Protein AF-U6L4R2-F1 (afdb_monomer)

Sequence (72 aa):
TLREYQSAREESACGACPQGSFCEGPGQQRISGDCLEGFYCPEGSTDKAQQLCPAGSSCPAAAAEPIECEPG

Radius of gyration: 15.86 Å; Cα contacts (8 Å, |Δi|>4): 172; chains: 1; bounding box: 48×28×35 Å

Structure (mmCIF, N/CA/C/O backbone):
data_AF-U6L4R2-F1
#
_entry.id   AF-U6L4R2-F1
#
loop_
_atom_site.group_PDB
_atom_site.id
_atom_site.type_symbol
_atom_site.label_atom_id
_atom_site.label_alt_id
_atom_site.label_comp_id
_atom_site.label_asym_id
_atom_site.label_entity_id
_atom_site.label_seq_id
_atom_site.pdbx_PDB_ins_code
_atom_site.Cartn_x
_atom_site.Cartn_y
_atom_site.Cartn_z
_atom_site.occupancy
_atom_site.B_iso_or_equiv
_atom_site.auth_seq_id
_atom_site.auth_comp_id
_atom_site.auth_asym_id
_atom_site.auth_atom_id
_atom_site.pdbx_PDB_model_num
ATOM 1 N N . THR A 1 1 ? 37.566 16.053 -6.330 1.00 57.62 1 THR A N 1
ATOM 2 C CA . THR A 1 1 ? 36.524 15.652 -5.360 1.00 57.62 1 THR A CA 1
ATOM 3 C C . THR A 1 1 ? 35.359 16.606 -5.512 1.00 57.62 1 THR A C 1
ATOM 5 O O . THR A 1 1 ? 35.614 17.791 -5.646 1.00 57.62 1 THR A O 1
ATOM 8 N N . LEU A 1 2 ? 34.125 16.085 -5.520 1.00 67.94 2 LEU A N 1
ATOM 9 C CA . LEU A 1 2 ? 32.853 16.826 -5.616 1.00 67.94 2 LEU A CA 1
ATOM 10 C C . LEU A 1 2 ? 32.436 17.261 -7.036 1.00 67.94 2 LEU A C 1
ATOM 12 O O . LEU A 1 2 ? 32.554 18.414 -7.434 1.00 67.94 2 LEU A O 1
ATOM 16 N N . ARG A 1 3 ? 31.880 16.310 -7.794 1.00 60.62 3 ARG A N 1
ATOM 17 C CA . ARG A 1 3 ? 30.739 16.608 -8.666 1.00 60.62 3 ARG A CA 1
ATOM 18 C C . ARG A 1 3 ? 29.547 15.839 -8.127 1.00 60.62 3 ARG A C 1
ATOM 20 O O . ARG A 1 3 ? 29.388 14.648 -8.376 1.00 60.62 3 ARG A O 1
ATOM 27 N N . GLU A 1 4 ? 28.779 16.563 -7.332 1.00 74.19 4 GLU A N 1
ATOM 28 C CA . GLU A 1 4 ? 27.382 16.316 -7.018 1.00 74.19 4 GLU A CA 1
ATOM 29 C C . GLU A 1 4 ? 26.615 16.189 -8.340 1.00 74.19 4 GLU A C 1
ATOM 31 O O . GLU A 1 4 ? 26.268 17.178 -8.982 1.00 74.19 4 GLU A O 1
ATOM 36 N N . TYR A 1 5 ? 26.456 14.958 -8.822 1.00 58.94 5 TYR A N 1
ATOM 37 C CA . TYR A 1 5 ? 25.715 14.686 -10.045 1.00 58.94 5 TYR A CA 1
ATOM 38 C C . TYR A 1 5 ? 24.916 13.398 -9.876 1.00 58.94 5 TYR A C 1
ATOM 40 O O . TYR A 1 5 ? 25.426 12.285 -10.057 1.00 58.94 5 TYR A O 1
ATOM 48 N N . GLN A 1 6 ? 23.652 13.648 -9.538 1.00 60.00 6 GLN A N 1
ATOM 49 C CA . GLN A 1 6 ? 22.506 12.750 -9.570 1.00 60.00 6 GLN A CA 1
ATOM 50 C C . GLN A 1 6 ? 22.483 11.738 -8.425 1.00 60.00 6 GLN A C 1
ATOM 52 O O . GLN A 1 6 ? 22.958 10.609 -8.525 1.00 60.00 6 GLN A O 1
ATOM 57 N N . SER A 1 7 ? 21.950 12.230 -7.304 1.00 59.44 7 SER A N 1
ATOM 58 C CA . SER A 1 7 ? 20.925 11.570 -6.494 1.00 59.44 7 SER A CA 1
ATOM 59 C C . SER A 1 7 ? 20.546 10.187 -7.031 1.00 59.44 7 SER A C 1
ATOM 61 O O . SER A 1 7 ? 19.904 10.107 -8.068 1.00 59.44 7 SER A O 1
ATOM 63 N N . ALA A 1 8 ? 20.997 9.138 -6.338 1.00 57.50 8 ALA A N 1
ATOM 64 C CA . ALA A 1 8 ? 20.577 7.745 -6.501 1.00 57.50 8 ALA A CA 1
ATOM 65 C C . ALA A 1 8 ? 20.375 7.296 -7.958 1.00 57.50 8 ALA A C 1
ATOM 67 O O . ALA A 1 8 ? 19.261 7.192 -8.454 1.00 57.50 8 ALA A O 1
ATOM 68 N N . ARG A 1 9 ? 21.484 6.989 -8.634 1.00 48.81 9 ARG A N 1
ATOM 69 C CA . ARG A 1 9 ? 21.465 6.253 -9.898 1.00 48.81 9 ARG A CA 1
ATOM 70 C C . ARG A 1 9 ? 20.712 4.951 -9.674 1.00 48.81 9 ARG A C 1
ATOM 72 O O . ARG A 1 9 ? 21.178 4.085 -8.936 1.00 48.81 9 ARG A O 1
ATOM 79 N N . GLU A 1 10 ? 19.565 4.882 -10.323 1.00 56.72 10 GLU A N 1
ATOM 80 C CA . GLU A 1 10 ? 18.599 3.798 -10.481 1.00 56.72 10 GLU A CA 1
ATOM 81 C C . GLU A 1 10 ? 19.212 2.539 -11.144 1.00 56.72 10 GLU A C 1
ATOM 83 O O . GLU A 1 10 ? 18.576 1.850 -11.929 1.00 56.72 10 GLU A O 1
ATOM 88 N N . GLU A 1 11 ? 20.480 2.229 -10.864 1.00 57.94 11 GLU A N 1
ATOM 89 C CA . GLU A 1 11 ? 21.321 1.296 -11.626 1.00 57.94 11 GLU A CA 1
ATOM 90 C C . GLU A 1 11 ? 21.560 0.003 -10.833 1.00 57.94 11 GLU A C 1
ATOM 92 O O . GLU A 1 11 ? 22.678 -0.448 -10.580 1.00 57.94 11 GLU A O 1
ATOM 97 N N . SER A 1 12 ? 20.434 -0.534 -10.380 1.00 56.06 12 SER A N 1
ATOM 98 C CA . SER A 1 12 ? 20.063 -1.917 -10.061 1.00 56.06 12 SER A CA 1
ATOM 99 C C . SER A 1 12 ? 18.852 -1.748 -9.157 1.00 56.06 12 SER A C 1
ATOM 101 O O . SER A 1 12 ? 18.958 -1.208 -8.064 1.00 56.06 12 SER A O 1
ATOM 103 N N . ALA A 1 13 ? 17.666 -2.134 -9.584 1.00 44.47 13 ALA A N 1
ATOM 104 C CA . ALA A 1 13 ? 17.157 -3.439 -9.207 1.00 44.47 13 ALA A CA 1
ATOM 105 C C . ALA A 1 13 ? 15.777 -3.591 -9.844 1.00 44.47 13 ALA A C 1
ATOM 107 O O . ALA A 1 13 ? 15.182 -2.607 -10.265 1.00 44.47 13 ALA A O 1
ATOM 108 N N . CYS A 1 14 ? 15.238 -4.801 -9.876 1.00 55.34 14 CYS A N 1
ATOM 109 C CA . CYS A 1 14 ? 13.794 -5.029 -9.886 1.00 55.34 14 CYS A CA 1
ATOM 110 C C . CYS A 1 14 ? 13.091 -3.983 -8.985 1.00 55.34 14 CYS A C 1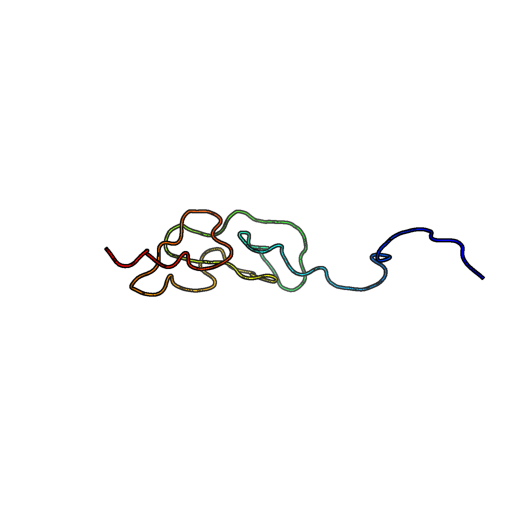
ATOM 112 O O . CYS A 1 14 ? 13.098 -4.139 -7.768 1.00 55.34 14 CYS A O 1
ATOM 114 N N . GLY A 1 15 ? 12.608 -2.865 -9.535 1.00 61.09 15 GLY A N 1
ATOM 115 C CA . GLY A 1 15 ? 12.027 -1.798 -8.714 1.00 61.09 15 GLY A CA 1
ATOM 116 C C . GLY A 1 15 ? 10.775 -2.359 -8.072 1.00 61.09 15 GLY A C 1
ATOM 117 O O . GLY A 1 15 ? 9.903 -2.862 -8.782 1.00 61.09 15 GLY A O 1
ATOM 118 N N . ALA A 1 16 ? 10.732 -2.373 -6.746 1.00 72.62 16 ALA A N 1
ATOM 119 C CA . ALA A 1 16 ? 9.573 -2.877 -6.043 1.00 72.62 16 ALA A CA 1
ATOM 120 C C . ALA A 1 16 ? 8.350 -2.024 -6.420 1.00 72.62 16 ALA A C 1
ATOM 122 O O . ALA A 1 16 ? 8.469 -0.824 -6.677 1.00 72.62 16 ALA A O 1
ATOM 123 N N . CYS A 1 17 ? 7.182 -2.662 -6.526 1.00 85.06 17 CYS A N 1
ATOM 124 C CA . CYS A 1 17 ? 5.942 -1.956 -6.829 1.00 85.06 17 CYS A CA 1
ATOM 125 C C . CYS A 1 17 ? 5.729 -0.831 -5.804 1.00 85.06 17 CYS A C 1
ATOM 127 O O . CYS A 1 17 ? 5.898 -1.100 -4.613 1.00 85.06 17 CYS A O 1
ATOM 129 N N . PRO A 1 18 ? 5.389 0.404 -6.208 1.00 86.31 18 PRO A N 1
ATOM 130 C CA . PRO A 1 18 ? 5.228 1.485 -5.247 1.00 86.31 18 PRO A CA 1
ATOM 131 C C . PRO 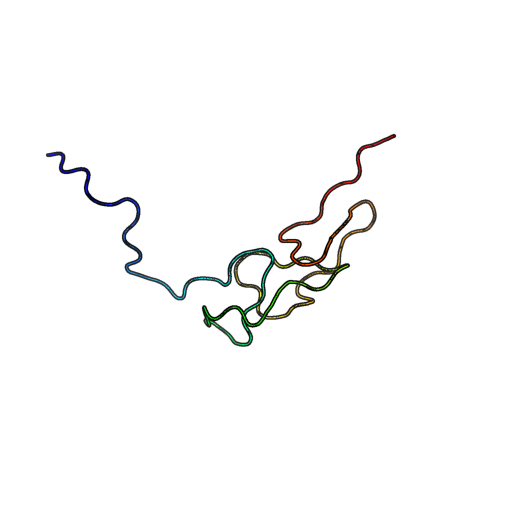A 1 18 ? 4.138 1.151 -4.227 1.00 86.31 18 PRO A C 1
ATOM 133 O O . PRO A 1 18 ? 3.119 0.541 -4.556 1.00 86.31 18 PRO A O 1
ATOM 136 N N . GLN A 1 19 ? 4.361 1.569 -2.984 1.00 89.88 19 GLN A N 1
ATOM 137 C CA . GLN A 1 19 ? 3.380 1.419 -1.915 1.00 89.88 19 GLN A CA 1
ATOM 138 C C . GLN A 1 19 ? 2.052 2.109 -2.277 1.00 89.88 19 GLN A C 1
ATOM 140 O O . GLN A 1 19 ? 2.037 3.156 -2.923 1.00 89.88 19 GLN A O 1
ATOM 145 N N . GLY A 1 20 ? 0.935 1.528 -1.847 1.00 91.50 20 GLY A N 1
ATOM 146 C CA . GLY A 1 20 ? -0.420 1.963 -2.202 1.00 91.50 20 GLY A CA 1
ATOM 147 C C . GLY A 1 20 ? -0.924 1.391 -3.529 1.00 91.50 20 GLY A C 1
ATOM 148 O O . GLY A 1 20 ? -2.112 1.479 -3.826 1.00 91.50 20 GLY A O 1
ATOM 149 N N . SER A 1 21 ? -0.068 0.720 -4.294 1.00 91.56 21 SER A N 1
ATOM 150 C CA . SER A 1 21 ? -0.426 0.084 -5.559 1.00 91.56 21 SER A CA 1
ATOM 151 C C . SER A 1 21 ? 0.070 -1.361 -5.604 1.00 91.56 21 SER A C 1
ATOM 153 O O . SER A 1 21 ? 0.873 -1.791 -4.777 1.00 91.56 21 SER A O 1
ATO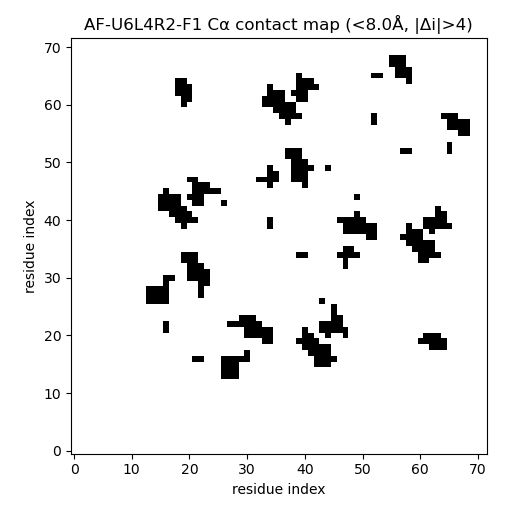M 155 N N . PHE A 1 22 ? -0.417 -2.125 -6.579 1.00 90.94 22 PHE A N 1
ATOM 156 C CA . PHE A 1 22 ? 0.031 -3.494 -6.827 1.00 90.94 22 PHE A CA 1
ATOM 157 C C . PHE A 1 22 ? 0.456 -3.679 -8.282 1.00 90.94 22 PHE A C 1
ATOM 159 O O . PHE A 1 22 ? -0.059 -3.025 -9.193 1.00 90.94 22 PHE A O 1
ATOM 166 N N . CYS A 1 23 ? 1.400 -4.589 -8.496 1.00 90.19 23 CYS A N 1
ATOM 167 C CA . CYS A 1 23 ? 1.949 -4.910 -9.804 1.00 90.19 23 CYS A CA 1
ATOM 168 C C . CYS A 1 23 ? 1.726 -6.407 -10.045 1.00 90.19 23 CYS A C 1
ATOM 170 O O . CYS A 1 23 ? 2.311 -7.231 -9.342 1.00 90.19 23 CYS A O 1
ATOM 172 N N . GLU A 1 24 ? 0.861 -6.782 -10.997 1.00 81.62 24 GLU A N 1
ATOM 173 C CA . GLU A 1 24 ? 0.496 -8.189 -11.228 1.00 81.62 24 GLU A CA 1
ATOM 174 C C . GLU A 1 24 ? 1.657 -8.970 -11.836 1.00 81.62 24 GLU A C 1
ATOM 176 O O . GLU A 1 24 ? 1.792 -9.110 -13.051 1.00 81.62 24 GLU A O 1
ATOM 181 N N . GLY A 1 25 ? 2.490 -9.510 -10.954 1.00 70.31 25 GLY A N 1
ATOM 182 C CA . GLY A 1 25 ? 3.514 -10.500 -11.231 1.00 70.31 25 GLY A CA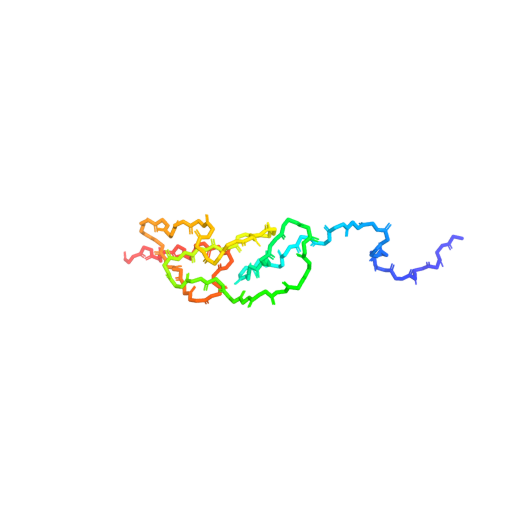 1
ATOM 183 C C . GLY A 1 25 ? 4.853 -10.162 -10.570 1.00 70.31 25 GLY A C 1
ATOM 184 O O . GLY A 1 25 ? 5.193 -8.994 -10.373 1.00 70.31 25 GLY A O 1
ATOM 185 N N . PRO A 1 26 ? 5.637 -11.189 -10.217 1.00 63.19 26 PRO A N 1
ATOM 186 C CA . PRO A 1 26 ? 6.863 -11.019 -9.450 1.00 63.19 26 PRO A CA 1
ATOM 187 C C . PRO A 1 26 ? 7.879 -10.175 -10.226 1.00 63.19 26 PRO A C 1
ATOM 189 O O . PRO A 1 26 ? 8.233 -10.501 -11.358 1.00 63.19 26 PRO A O 1
ATOM 192 N N . GLY A 1 27 ? 8.352 -9.092 -9.609 1.00 62.12 27 GLY A N 1
ATOM 193 C CA . GLY A 1 27 ? 9.369 -8.219 -10.200 1.00 62.12 27 GLY A CA 1
ATOM 194 C C . GLY A 1 27 ? 8.873 -7.304 -11.322 1.00 62.12 27 GLY A C 1
ATOM 195 O O . GLY A 1 27 ? 9.688 -6.735 -12.048 1.00 62.12 27 GLY A O 1
ATOM 196 N N . GLN A 1 28 ? 7.557 -7.15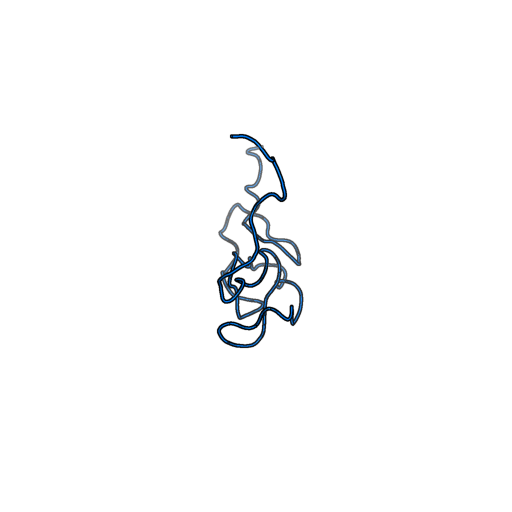4 -11.495 1.00 65.62 28 GLN A N 1
ATOM 197 C CA . GLN A 1 28 ? 7.017 -6.151 -12.406 1.00 65.62 28 GLN A CA 1
ATOM 198 C C . GLN A 1 28 ? 6.926 -4.781 -11.739 1.00 65.62 28 GLN A C 1
ATOM 200 O O . GLN A 1 28 ? 6.473 -4.646 -10.610 1.00 65.62 28 GLN A O 1
ATOM 205 N N . GLN A 1 29 ? 7.319 -3.762 -12.501 1.00 69.38 29 GLN A N 1
ATOM 206 C CA . GLN A 1 29 ? 7.199 -2.345 -12.140 1.00 69.38 29 GLN A CA 1
ATOM 207 C C . GLN A 1 29 ? 5.921 -1.702 -12.679 1.00 69.38 29 GLN A C 1
ATOM 209 O O . GLN A 1 29 ? 5.608 -0.554 -12.369 1.00 69.38 29 GLN A O 1
ATOM 214 N N . ARG A 1 30 ? 5.201 -2.404 -13.559 1.00 80.25 30 ARG A N 1
ATOM 215 C CA . ARG A 1 30 ? 3.959 -1.882 -14.109 1.00 80.25 30 ARG A CA 1
ATOM 216 C C . ARG A 1 30 ? 2.899 -1.986 -13.024 1.00 80.25 30 ARG A C 1
ATOM 218 O O . ARG A 1 30 ? 2.443 -3.087 -12.732 1.00 80.25 30 ARG A O 1
ATOM 225 N N . ILE A 1 31 ? 2.510 -0.835 -12.486 1.00 86.19 31 ILE A N 1
ATOM 226 C CA . ILE A 1 31 ? 1.331 -0.711 -11.636 1.00 86.19 31 ILE A CA 1
ATOM 227 C C . ILE A 1 31 ? 0.143 -1.283 -12.412 1.00 86.19 31 ILE A C 1
ATOM 229 O O . ILE A 1 31 ? -0.230 -0.764 -13.467 1.00 86.19 31 ILE A O 1
ATOM 233 N N . SER A 1 32 ? -0.404 -2.380 -11.904 1.00 90.19 32 SER A N 1
ATOM 234 C CA . SER A 1 32 ? -1.637 -2.981 -12.405 1.00 90.19 32 SER A CA 1
ATOM 235 C C . SER A 1 32 ? -2.850 -2.202 -11.925 1.00 90.19 32 SER A C 1
ATOM 237 O O . SER A 1 32 ? -3.828 -2.057 -12.656 1.00 90.19 32 SER A O 1
ATOM 239 N N . GLY A 1 33 ? -2.770 -1.664 -10.710 1.00 91.12 33 GLY A N 1
ATOM 240 C CA . GLY A 1 33 ? -3.780 -0.780 -10.165 1.00 91.12 33 GLY A CA 1
ATOM 241 C C . GLY A 1 33 ? -3.508 -0.408 -8.717 1.00 91.12 33 GLY A C 1
ATOM 242 O O . GLY A 1 33 ? -2.455 -0.713 -8.151 1.00 91.12 33 GLY A O 1
ATOM 243 N N . ASP A 1 34 ? -4.496 0.247 -8.128 1.00 92.94 34 ASP A N 1
ATOM 244 C CA . ASP A 1 34 ? -4.468 0.684 -6.739 1.00 92.94 34 ASP A CA 1
ATOM 245 C C . ASP A 1 34 ? -4.829 -0.442 -5.772 1.00 92.94 34 ASP A C 1
ATOM 247 O O . ASP A 1 34 ? -5.549 -1.389 -6.115 1.00 92.94 34 ASP A O 1
ATOM 251 N N . CYS A 1 35 ? -4.348 -0.310 -4.536 1.00 93.31 35 CYS A N 1
ATOM 252 C CA . CYS A 1 35 ? -4.755 -1.194 -3.457 1.00 93.31 35 CYS A CA 1
ATOM 253 C C . CYS A 1 35 ? -6.266 -1.113 -3.210 1.00 93.31 35 CYS A C 1
ATOM 255 O O . CYS A 1 35 ? -6.875 -0.040 -3.298 1.00 93.31 35 CYS A O 1
ATOM 257 N N . LEU A 1 36 ? -6.866 -2.253 -2.876 1.00 94.94 36 LEU A N 1
ATOM 258 C CA . LEU A 1 36 ? -8.288 -2.359 -2.592 1.00 94.94 36 LEU A CA 1
ATOM 259 C C . LEU A 1 36 ? -8.615 -1.706 -1.243 1.00 94.94 36 LEU A C 1
ATOM 261 O O . LEU A 1 36 ? -7.901 -1.900 -0.265 1.00 94.94 36 LEU A O 1
ATOM 265 N N . GLU A 1 37 ? -9.731 -0.982 -1.172 1.00 94.38 37 GLU A N 1
ATOM 266 C CA . GLU A 1 37 ? -10.247 -0.461 0.098 1.00 94.38 37 GLU A CA 1
ATOM 267 C C . GLU A 1 37 ? -10.456 -1.592 1.121 1.00 94.38 37 GLU A C 1
ATOM 269 O O . GLU A 1 37 ? -10.911 -2.688 0.782 1.00 94.38 37 GLU A 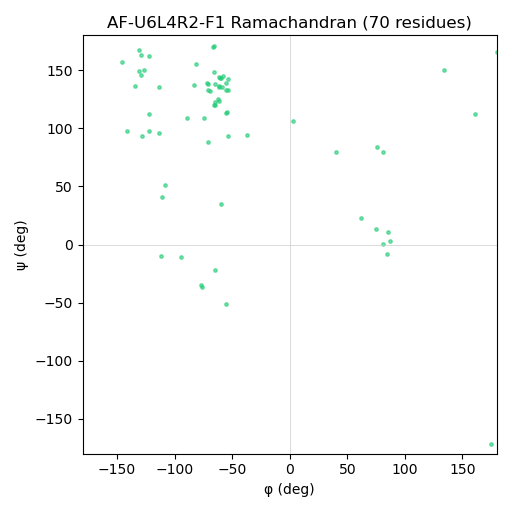O 1
ATOM 274 N N . GLY A 1 38 ? -10.103 -1.329 2.381 1.00 93.50 38 GLY A N 1
ATOM 275 C CA . GLY A 1 38 ? -10.084 -2.344 3.438 1.00 93.50 38 GLY A CA 1
ATOM 276 C C . GLY A 1 38 ? -8.828 -3.225 3.433 1.00 93.50 38 GLY A C 1
ATOM 277 O O . GLY A 1 38 ? -8.689 -4.089 4.301 1.00 93.50 38 GLY A O 1
ATOM 278 N N . PHE A 1 39 ? -7.896 -2.982 2.510 1.00 94.56 39 PHE A N 1
ATOM 279 C CA . PHE A 1 39 ? -6.567 -3.582 2.453 1.00 94.56 39 PHE A CA 1
ATOM 280 C C . PHE A 1 39 ? -5.510 -2.484 2.309 1.00 94.56 39 PHE A C 1
ATOM 282 O O . PHE A 1 39 ? -5.820 -1.341 1.978 1.00 94.56 39 PHE A O 1
ATOM 289 N N . TYR A 1 40 ? -4.257 -2.829 2.584 1.00 94.06 40 TYR A N 1
ATOM 290 C CA . TYR A 1 40 ? -3.116 -1.964 2.319 1.00 94.06 40 TYR A CA 1
ATOM 291 C C . TYR A 1 40 ? -2.017 -2.728 1.580 1.00 94.06 40 TYR A C 1
ATOM 293 O O . TYR A 1 40 ? -1.863 -3.947 1.724 1.00 94.06 40 TYR A O 1
ATOM 301 N N . CYS A 1 41 ? -1.280 -1.995 0.752 1.00 93.56 41 CYS A N 1
ATOM 302 C CA . CYS A 1 41 ? -0.294 -2.536 -0.167 1.00 93.56 41 CYS A CA 1
ATOM 303 C C . CYS A 1 41 ? 1.065 -1.893 0.133 1.00 93.56 41 CYS A C 1
ATOM 305 O O . CYS A 1 41 ? 1.316 -0.778 -0.328 1.00 93.56 41 CYS A O 1
ATOM 307 N N . PRO A 1 42 ? 1.952 -2.556 0.900 1.00 91.00 42 PRO A N 1
ATOM 308 C CA . PRO A 1 42 ? 3.317 -2.077 1.094 1.00 91.00 42 PRO A CA 1
ATOM 309 C C . PRO A 1 42 ? 4.123 -2.120 -0.214 1.00 91.00 42 PRO A C 1
ATOM 311 O O . PRO A 1 42 ? 3.690 -2.694 -1.220 1.00 91.00 42 PRO A O 1
ATOM 314 N N . GLU A 1 43 ? 5.319 -1.536 -0.200 1.00 88.56 43 GLU A N 1
ATOM 315 C CA . GLU A 1 43 ? 6.237 -1.604 -1.338 1.00 88.56 43 GLU A CA 1
ATOM 316 C C . GLU A 1 43 ? 6.490 -3.068 -1.761 1.00 88.56 43 GLU A C 1
ATOM 318 O O . GLU A 1 43 ? 6.717 -3.949 -0.930 1.00 88.56 43 GLU A O 1
ATOM 323 N N . GLY A 1 44 ? 6.412 -3.346 -3.063 1.00 87.19 44 GLY A N 1
ATOM 324 C CA . GLY A 1 44 ? 6.561 -4.691 -3.621 1.00 87.19 44 GLY A CA 1
ATOM 325 C C . GLY A 1 44 ? 5.278 -5.522 -3.646 1.00 87.19 44 GLY A C 1
ATOM 326 O O . GLY A 1 44 ? 5.349 -6.720 -3.924 1.00 87.19 44 GLY A O 1
ATOM 327 N N . SER A 1 45 ? 4.116 -4.918 -3.386 1.00 89.81 45 SER A N 1
ATOM 328 C CA . SER A 1 45 ? 2.829 -5.617 -3.463 1.00 89.81 45 SER A CA 1
ATOM 329 C C . SER A 1 45 ? 2.545 -6.146 -4.868 1.00 89.81 45 SER A C 1
ATOM 331 O O . SER A 1 45 ? 2.716 -5.456 -5.875 1.00 89.81 45 SER A O 1
ATOM 333 N N . THR A 1 46 ? 2.079 -7.391 -4.922 1.00 89.81 46 THR A N 1
ATOM 334 C CA . THR A 1 46 ? 1.734 -8.080 -6.178 1.00 89.81 46 THR A CA 1
ATOM 335 C C . THR A 1 46 ? 0.238 -8.331 -6.320 1.00 89.81 46 THR A C 1
ATOM 337 O O . THR A 1 46 ? -0.220 -8.688 -7.403 1.00 89.81 46 THR A O 1
ATOM 340 N N . ASP A 1 47 ? -0.523 -8.090 -5.250 1.00 90.25 47 ASP A N 1
ATOM 341 C CA . ASP A 1 47 ? -1.974 -8.208 -5.208 1.00 90.25 47 ASP A CA 1
ATOM 342 C C . ASP A 1 47 ? -2.601 -6.936 -4.618 1.00 90.25 47 ASP A C 1
ATOM 344 O O . ASP A 1 47 ? -2.047 -6.311 -3.715 1.00 90.25 47 ASP A O 1
ATOM 348 N N . LYS A 1 48 ? -3.783 -6.561 -5.110 1.00 91.81 48 LYS A N 1
ATOM 349 C CA . LYS A 1 48 ? -4.574 -5.434 -4.590 1.00 91.81 48 LYS A CA 1
ATOM 350 C C . LYS A 1 48 ? -5.071 -5.647 -3.161 1.00 91.81 48 LYS A C 1
ATOM 352 O O . LYS A 1 48 ? -5.424 -4.685 -2.494 1.00 91.81 48 LYS A O 1
ATOM 357 N N . ALA A 1 49 ? -5.157 -6.895 -2.712 1.00 92.81 49 ALA A N 1
ATOM 358 C CA . ALA A 1 49 ? -5.553 -7.295 -1.370 1.00 92.81 49 ALA A CA 1
ATOM 359 C C . ALA A 1 49 ? -4.352 -7.885 -0.610 1.00 92.81 49 ALA A C 1
ATOM 361 O O . ALA A 1 49 ? -4.481 -8.896 0.081 1.00 92.81 49 ALA A O 1
ATOM 362 N N . GLN A 1 50 ? -3.169 -7.271 -0.763 1.00 92.62 50 GLN A N 1
ATOM 363 C CA . GLN A 1 50 ? -1.911 -7.782 -0.217 1.00 92.62 50 GLN A CA 1
ATOM 364 C C . GLN A 1 50 ? -1.987 -8.025 1.296 1.00 92.62 50 GLN A C 1
ATOM 366 O O . GLN A 1 50 ? -1.609 -9.105 1.750 1.00 92.62 50 GLN A O 1
ATOM 371 N N . GLN A 1 51 ? -2.443 -7.041 2.079 1.00 94.31 51 GLN A N 1
ATOM 372 C CA . GLN A 1 51 ? -2.584 -7.139 3.536 1.00 94.31 51 GLN A CA 1
ATOM 373 C C . GLN A 1 51 ? -3.934 -6.582 3.993 1.00 94.31 51 GLN A C 1
ATOM 375 O O . GLN A 1 51 ? -4.367 -5.532 3.527 1.00 94.31 51 GLN A O 1
ATOM 380 N N . LEU A 1 52 ? -4.606 -7.286 4.907 1.00 95.25 52 LEU A N 1
ATOM 381 C CA . LEU A 1 52 ? -5.900 -6.866 5.450 1.00 95.25 52 LEU A CA 1
ATOM 382 C C . LEU A 1 52 ? -5.732 -5.660 6.378 1.00 95.25 52 LEU A C 1
ATOM 384 O O . LEU A 1 52 ? -4.828 -5.656 7.212 1.00 95.25 52 LEU A O 1
ATOM 388 N N . CYS A 1 53 ? -6.637 -4.683 6.288 1.00 93.94 53 CYS A N 1
ATOM 389 C CA . CYS A 1 53 ? -6.628 -3.549 7.203 1.00 93.94 53 CYS A CA 1
ATOM 390 C C . CYS A 1 53 ? -6.842 -4.010 8.659 1.00 93.94 53 CYS A C 1
ATOM 392 O O . CYS A 1 53 ? -7.850 -4.667 8.949 1.00 93.94 53 CYS A O 1
ATOM 394 N N . PRO A 1 54 ? -5.922 -3.694 9.585 1.00 92.81 54 PRO A N 1
ATOM 395 C CA . PRO A 1 54 ? -6.070 -4.036 10.989 1.00 92.81 54 PRO A CA 1
ATOM 396 C C . PRO A 1 54 ? -7.249 -3.289 11.626 1.00 92.81 54 PRO A C 1
ATOM 398 O O . PRO A 1 54 ? -7.586 -2.161 11.264 1.00 92.81 54 PRO A O 1
ATOM 401 N N . ALA A 1 55 ? -7.883 -3.931 12.609 1.00 89.94 55 ALA A N 1
ATOM 402 C CA . ALA A 1 55 ? -8.962 -3.317 13.372 1.00 89.94 55 ALA A CA 1
ATOM 403 C C . ALA A 1 55 ? -8.439 -2.124 14.188 1.00 89.94 55 ALA A C 1
ATOM 405 O O . ALA A 1 55 ? -7.385 -2.215 14.812 1.00 89.94 55 ALA A O 1
ATOM 406 N N . GLY A 1 56 ? -9.199 -1.027 14.212 1.00 89.50 56 GLY A N 1
ATOM 407 C CA . GLY A 1 56 ? -8.758 0.231 14.827 1.00 89.50 56 GLY A CA 1
ATOM 408 C C . GLY A 1 56 ? -7.967 1.142 13.882 1.00 89.50 56 GLY A C 1
ATOM 409 O O . GLY A 1 56 ? -7.552 2.222 14.294 1.00 89.50 56 GLY A O 1
ATOM 410 N N . SER A 1 57 ? -7.810 0.740 12.619 1.00 92.88 57 SER A N 1
ATOM 411 C CA . SER A 1 57 ? -7.253 1.564 11.550 1.00 92.88 57 SER A CA 1
ATOM 412 C C . SER A 1 57 ? -8.242 1.701 10.390 1.00 92.88 57 SER A C 1
ATOM 414 O O . SER A 1 57 ? -9.179 0.914 10.243 1.00 92.88 57 SER A O 1
ATOM 416 N N . SER A 1 58 ? -8.021 2.704 9.546 1.00 91.62 58 SER A N 1
ATOM 417 C CA . SER A 1 58 ? -8.725 2.907 8.282 1.00 91.62 58 SER A CA 1
ATOM 418 C C . SER A 1 58 ? -7.757 2.733 7.110 1.00 91.62 58 SER A C 1
ATOM 420 O O . SER A 1 58 ? -6.626 3.215 7.147 1.00 91.62 58 SER A O 1
ATOM 422 N N . CYS A 1 59 ? -8.187 2.016 6.073 1.00 93.56 59 CYS A N 1
ATOM 423 C CA . CYS A 1 59 ? -7.394 1.785 4.866 1.00 93.56 59 CYS A CA 1
ATOM 424 C C . CYS A 1 59 ? -8.243 2.158 3.643 1.00 93.56 59 CYS A C 1
ATOM 426 O O . CYS A 1 59 ? -9.049 1.333 3.197 1.00 93.56 59 CYS A O 1
ATOM 428 N N . PRO A 1 60 ? -8.136 3.404 3.141 1.00 92.25 60 PRO A N 1
ATOM 429 C CA . PRO A 1 60 ? -8.821 3.813 1.917 1.00 92.25 60 PRO A CA 1
ATOM 430 C C . PRO A 1 60 ? -8.261 3.078 0.689 1.00 92.25 60 PRO A C 1
ATOM 432 O O . PRO A 1 60 ? -7.220 2.424 0.755 1.00 92.25 60 PRO A O 1
ATOM 435 N N . ALA A 1 61 ? -8.927 3.204 -0.461 1.00 91.69 61 ALA A N 1
ATOM 436 C CA . ALA A 1 61 ? -8.333 2.777 -1.727 1.00 91.69 61 ALA A CA 1
ATOM 437 C C . ALA A 1 61 ? -6.958 3.442 -1.927 1.00 91.69 61 ALA A C 1
ATOM 439 O O . ALA A 1 61 ? -6.765 4.605 -1.568 1.00 91.69 61 ALA A O 1
ATOM 440 N N . ALA A 1 62 ? -6.013 2.689 -2.486 1.00 91.75 62 ALA A N 1
ATOM 441 C CA . ALA A 1 62 ? -4.604 3.066 -2.581 1.00 91.75 62 ALA A CA 1
ATOM 442 C C . ALA A 1 62 ? -3.870 3.263 -1.232 1.00 91.75 62 ALA A C 1
ATOM 444 O O . ALA A 1 62 ? -2.846 3.947 -1.171 1.00 91.75 62 ALA A O 1
ATOM 445 N N . ALA A 1 63 ? -4.355 2.661 -0.138 1.00 93.31 63 ALA A N 1
ATOM 446 C CA . ALA A 1 63 ? -3.640 2.678 1.136 1.00 93.31 63 ALA A CA 1
ATOM 447 C C . ALA A 1 63 ? -2.309 1.923 1.034 1.00 93.31 63 ALA A C 1
ATOM 449 O O . ALA A 1 63 ? -2.257 0.724 0.758 1.00 93.31 63 ALA A O 1
ATOM 450 N N . ALA A 1 64 ? -1.217 2.635 1.290 1.00 92.31 64 ALA A N 1
ATOM 4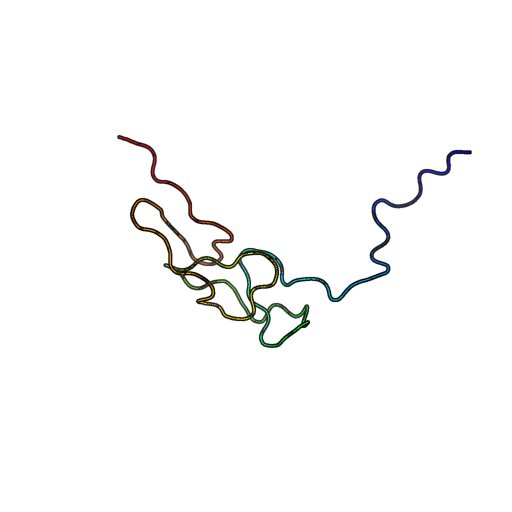51 C CA . ALA A 1 64 ? 0.107 2.044 1.434 1.00 92.31 64 ALA A CA 1
ATOM 452 C C . ALA A 1 64 ? 0.289 1.355 2.789 1.00 92.31 64 ALA A C 1
ATOM 454 O O . ALA A 1 64 ? 0.928 0.312 2.889 1.00 92.31 64 ALA A O 1
ATOM 455 N N . GLU A 1 65 ? -0.299 1.952 3.820 1.00 92.94 65 GLU A N 1
ATOM 456 C CA . GLU A 1 65 ? -0.187 1.557 5.215 1.00 92.94 65 GLU A CA 1
ATOM 457 C C . GLU A 1 65 ? -1.521 1.838 5.922 1.00 92.94 65 GLU A C 1
ATOM 459 O O . GLU A 1 65 ? -2.309 2.666 5.446 1.00 92.94 65 GLU A O 1
ATOM 464 N N . PRO A 1 66 ? -1.803 1.154 7.040 1.00 92.75 66 PRO A N 1
ATOM 465 C CA . PRO A 1 66 ? -2.996 1.415 7.827 1.00 92.75 66 PRO A CA 1
ATOM 466 C C . PRO A 1 66 ? -2.928 2.774 8.528 1.00 92.75 66 PRO A C 1
ATOM 468 O O . PRO A 1 66 ? -1.948 3.097 9.194 1.00 92.75 66 PRO A O 1
ATOM 471 N N . ILE A 1 67 ? -3.998 3.560 8.415 1.00 92.19 67 ILE A N 1
ATOM 472 C CA . ILE A 1 67 ? -4.124 4.848 9.100 1.00 92.19 67 ILE A CA 1
ATOM 473 C C . ILE A 1 67 ? -4.751 4.584 10.465 1.00 92.19 67 ILE A C 1
ATOM 475 O O . ILE A 1 67 ? -5.930 4.234 10.541 1.00 92.19 67 ILE A O 1
ATOM 479 N N . GLU A 1 68 ? -3.980 4.720 11.541 1.00 91.38 68 GLU A N 1
ATOM 480 C CA . GLU A 1 68 ? -4.501 4.585 12.905 1.00 91.38 68 GLU A CA 1
ATOM 481 C C . GLU A 1 68 ? -5.612 5.607 13.170 1.00 91.38 68 GLU A C 1
ATOM 483 O O . GLU A 1 68 ? -5.500 6.782 12.816 1.00 91.38 68 GLU A O 1
ATOM 488 N N . CYS A 1 69 ? -6.705 5.158 13.788 1.00 85.88 69 CYS A N 1
ATOM 489 C CA . CYS A 1 69 ? -7.744 6.070 14.245 1.00 85.88 69 CYS A CA 1
ATOM 490 C C . CYS A 1 69 ? -7.229 6.865 15.453 1.00 85.88 69 CYS A C 1
ATOM 492 O O . CYS A 1 69 ? -6.696 6.276 16.395 1.00 85.88 69 CYS A O 1
ATOM 494 N N . GLU A 1 70 ? -7.425 8.187 15.462 1.00 81.38 70 GLU A N 1
ATOM 495 C CA . GLU A 1 70 ? -7.129 8.984 16.655 1.00 81.38 70 GLU A CA 1
ATOM 496 C C . GLU A 1 70 ? -8.002 8.514 17.835 1.00 81.38 70 GLU A C 1
ATOM 498 O O . GLU 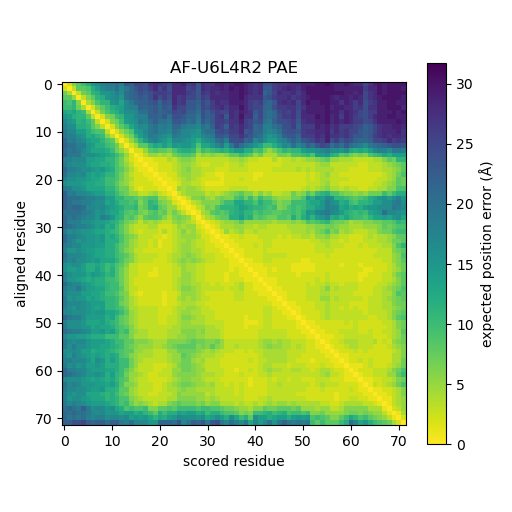A 1 70 ? -9.202 8.268 17.652 1.00 81.38 70 GLU A O 1
ATOM 503 N N . PRO A 1 71 ? -7.433 8.372 19.046 1.00 74.88 71 PRO A N 1
ATOM 504 C CA . PRO A 1 71 ? -8.234 8.129 20.235 1.00 74.88 71 PRO A CA 1
ATOM 505 C C . PRO A 1 71 ? -9.125 9.353 20.491 1.00 74.88 71 PRO A C 1
ATOM 507 O O . PRO A 1 71 ? -8.629 10.474 20.601 1.00 74.88 71 PRO A O 1
ATOM 510 N N . GLY A 1 72 ? -10.440 9.121 20.532 1.00 63.59 72 GLY A N 1
ATOM 511 C CA . GLY A 1 72 ? -11.452 10.139 20.835 1.00 63.59 72 GLY A CA 1
ATOM 512 C C . GLY A 1 72 ? -11.521 10.536 22.303 1.00 63.59 72 GLY A C 1
ATOM 513 O O . GLY A 1 72 ? -10.997 9.787 23.160 1.00 63.59 72 GLY A O 1
#

Foldseek 3Di:
DDDPDDDDDPPDDLFWAAWQFAAQDQSDNDGPGGADWQATGATNHNDSRRGGADPQFGAGTSHRDTHHDDDD

Solvent-accessible surface area (backbone atoms only — not comparable to full-atom values): 4019 Å² total; per-residue (Å²): 138,86,80,93,75,67,85,78,75,83,84,75,63,74,50,60,14,57,54,11,20,9,3,79,46,91,71,36,65,60,71,67,43,57,8,35,62,54,7,20,6,45,69,50,17,49,38,38,70,58,34,75,44,54,89,71,39,50,22,51,64,39,14,38,56,68,41,70,58,78,87,130

pLDDT: mean 81.53, std 14.52, range [44.47, 95.25]

Secondary structure (DSSP, 8-state):
------SS---S--PPPPTTEE-SSTT--S--EEPPTTEE--TT--STTSEEPPTTEE--TT-SS-EEPPP-

Nearest PDB structures (foldseek):
  8trt-assembly2_D  TM=6.991E-01  e=7.595E-01  Homo sapiens
  8tv5-assembly1_F  TM=6.836E-01  e=8.112E-01  Homo sapiens
  8trv-assembly1_A  TM=6.520E-01  e=9.254E-01  Homo sapiens
  2x11-assembly1_A  TM=6.389E-01  e=1.467E+00  Homo sapiens
  8tv5-assembly1_C  TM=6.471E-01  e=3.028E+00  Homo sapiens

Organism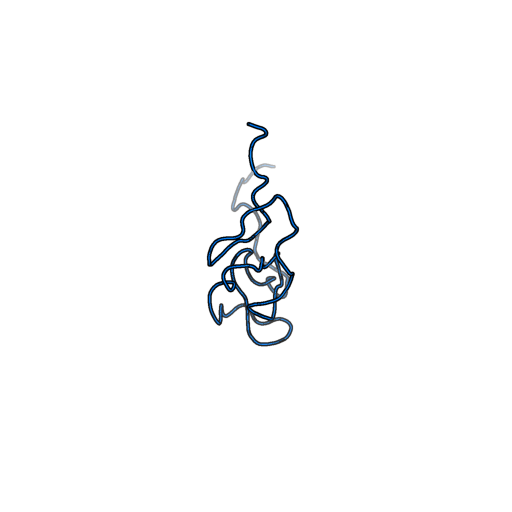: Eimeria tenella (NCBI:txid5802)

Mean predicted aligned error: 9.3 Å